Protein AF-W1XVL0-F1 (afdb_monomer_lite)

pLDDT: mean 95.47, std 4.71, range [58.91, 98.19]

Foldseek 3Di:
DDDDDVLVPDAPVVLVVVQVCVVVVVDPTDDDQDDPSNLVVLPPPPPCPCSVVCVVVSNVPDADPPDDDPDDDDDDDDD

Sequence (79 aa):
EFTGETIKNLSMEARMTICNMAIEAGAKYGLMQPDETTFDYVKGRPYATDFDSSMAWWKELYSDDDAYFDKVIELDLQI

Structure (mmCIF, N/CA/C/O backbone):
data_AF-W1XVL0-F1
#
_entry.id   AF-W1XVL0-F1
#
loop_
_atom_site.group_PDB
_atom_site.id
_atom_site.type_symbol
_atom_site.label_atom_id
_atom_site.label_alt_id
_atom_site.label_comp_id
_atom_site.label_asym_id
_atom_site.label_entity_id
_atom_site.label_seq_id
_atom_site.pdbx_PDB_ins_code
_atom_site.Cartn_x
_atom_site.Cartn_y
_atom_site.Cartn_z
_atom_site.occupancy
_atom_site.B_iso_or_equiv
_atom_site.auth_seq_id
_atom_site.auth_comp_id
_atom_site.auth_asym_id
_atom_site.auth_atom_id
_atom_site.pdbx_PDB_model_num
ATOM 1 N N . GLU A 1 1 ? 7.106 0.053 -7.349 1.00 96.00 1 GLU A N 1
ATOM 2 C CA . GLU A 1 1 ? 5.784 -0.445 -6.931 1.00 96.00 1 GLU A CA 1
ATOM 3 C C . GLU A 1 1 ? 5.808 -1.957 -6.935 1.00 96.00 1 GLU A C 1
ATOM 5 O O . GLU A 1 1 ? 6.444 -2.525 -7.816 1.00 96.00 1 GLU A O 1
ATOM 10 N N . PHE A 1 2 ? 5.194 -2.586 -5.937 1.00 96.88 2 PHE A N 1
ATOM 11 C CA . PHE A 1 2 ? 5.009 -4.032 -5.887 1.00 96.88 2 PHE A CA 1
ATOM 12 C C . PHE A 1 2 ? 3.515 -4.332 -6.032 1.00 96.88 2 PHE A C 1
ATOM 14 O O . PHE A 1 2 ? 2.700 -3.803 -5.277 1.00 96.88 2 PHE A O 1
ATOM 21 N N . THR A 1 3 ? 3.169 -5.177 -6.999 1.00 95.56 3 THR A N 1
ATOM 22 C CA . THR A 1 3 ? 1.789 -5.552 -7.325 1.00 95.56 3 THR A CA 1
ATOM 23 C C . THR A 1 3 ? 1.719 -7.030 -7.721 1.00 95.56 3 THR A C 1
ATOM 25 O O . THR A 1 3 ? 2.739 -7.719 -7.754 1.00 95.56 3 THR A O 1
ATOM 28 N N . GLY A 1 4 ? 0.515 -7.522 -7.998 1.00 94.12 4 GLY A N 1
ATOM 29 C CA . GLY A 1 4 ? 0.243 -8.905 -8.379 1.00 94.12 4 GLY A CA 1
ATOM 30 C C . GLY A 1 4 ? -0.456 -9.715 -7.288 1.00 94.12 4 GLY A C 1
ATOM 31 O O . GLY A 1 4 ? -0.612 -9.280 -6.146 1.00 94.12 4 GLY A O 1
ATOM 32 N N . GLU A 1 5 ? -0.906 -10.911 -7.663 1.00 94.19 5 GLU A N 1
ATOM 33 C CA . GLU A 1 5 ? -1.694 -11.795 -6.799 1.00 94.19 5 GLU A CA 1
ATOM 34 C C . GLU A 1 5 ? -0.940 -12.192 -5.526 1.00 94.19 5 GLU A C 1
ATOM 36 O O . GLU A 1 5 ? -1.498 -12.110 -4.432 1.00 94.19 5 GLU A O 1
ATOM 41 N N . THR A 1 6 ? 0.351 -12.519 -5.635 1.00 95.12 6 THR A N 1
ATOM 42 C CA . THR A 1 6 ? 1.154 -12.881 -4.462 1.00 95.12 6 THR A CA 1
ATOM 43 C C . THR A 1 6 ? 1.191 -11.756 -3.436 1.00 95.12 6 THR A C 1
ATOM 45 O O . THR A 1 6 ? 0.999 -12.026 -2.257 1.00 95.12 6 THR A O 1
ATOM 48 N N . ILE A 1 7 ? 1.351 -10.497 -3.866 1.00 95.50 7 ILE A N 1
ATOM 49 C CA . ILE A 1 7 ? 1.349 -9.330 -2.967 1.00 95.50 7 ILE A CA 1
ATOM 50 C C . ILE A 1 7 ? 0.003 -9.184 -2.248 1.00 95.50 7 ILE A C 1
ATOM 52 O O . ILE A 1 7 ? -0.012 -8.950 -1.038 1.00 95.50 7 ILE A O 1
ATOM 56 N N . LYS A 1 8 ? -1.118 -9.380 -2.956 1.00 94.56 8 LYS A N 1
ATOM 57 C CA . LYS A 1 8 ? -2.469 -9.330 -2.365 1.00 94.56 8 LYS A CA 1
ATOM 58 C C . LYS A 1 8 ? -2.665 -10.390 -1.278 1.00 94.56 8 LYS A C 1
ATOM 60 O O . LYS A 1 8 ? -3.327 -10.121 -0.282 1.00 94.56 8 LYS A O 1
ATOM 65 N N . ASN A 1 9 ? -2.029 -11.551 -1.424 1.00 95.12 9 ASN A N 1
ATOM 66 C CA . ASN A 1 9 ? -2.116 -12.654 -0.464 1.00 95.12 9 ASN A CA 1
ATOM 67 C C . ASN A 1 9 ? -1.168 -12.513 0.746 1.00 95.12 9 ASN A C 1
ATOM 69 O O . ASN A 1 9 ? -1.232 -13.323 1.670 1.00 95.12 9 ASN A O 1
ATOM 73 N N . LEU A 1 10 ? -0.289 -11.503 0.772 1.00 96.38 10 LEU A N 1
ATOM 74 C CA . LEU A 1 10 ? 0.600 -11.249 1.910 1.00 96.38 10 LEU A CA 1
ATOM 75 C C . LEU A 1 10 ? -0.108 -10.510 3.050 1.00 96.38 10 LEU A C 1
ATOM 77 O O . LEU A 1 10 ? -0.890 -9.587 2.812 1.00 96.38 10 LEU A O 1
ATOM 81 N N . SER A 1 11 ? 0.279 -10.834 4.290 1.00 98.00 11 SER A N 1
ATOM 82 C CA . SER A 1 11 ? -0.068 -10.033 5.471 1.00 98.00 11 SER A CA 1
ATOM 83 C C . SER A 1 11 ? 0.592 -8.651 5.427 1.00 98.00 11 SER A C 1
ATOM 85 O O . SER A 1 11 ? 1.600 -8.451 4.741 1.00 98.00 11 SER A O 1
ATOM 87 N N . MET A 1 12 ? 0.082 -7.697 6.212 1.00 97.81 12 MET A N 1
ATOM 88 C CA . MET A 1 12 ? 0.686 -6.363 6.288 1.00 97.81 12 MET A CA 1
ATOM 89 C C . MET A 1 12 ? 2.129 -6.376 6.792 1.00 97.81 12 MET A C 1
ATOM 9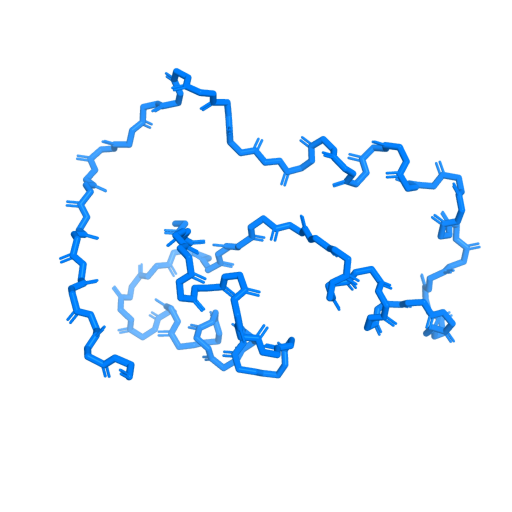1 O O . MET A 1 12 ? 2.947 -5.601 6.306 1.00 97.81 12 MET A O 1
ATOM 95 N N . GLU A 1 13 ? 2.477 -7.263 7.721 1.00 97.94 13 GLU A N 1
ATOM 96 C CA . GLU A 1 13 ? 3.845 -7.410 8.222 1.00 97.94 13 GLU A CA 1
ATOM 97 C C . GLU A 1 13 ? 4.797 -7.845 7.107 1.00 97.94 13 GLU A C 1
ATOM 99 O O . GLU A 1 13 ? 5.856 -7.243 6.941 1.00 97.94 13 GLU A O 1
ATOM 104 N N . ALA A 1 14 ? 4.399 -8.829 6.293 1.00 97.75 14 ALA A N 1
ATOM 105 C CA . ALA A 1 14 ? 5.205 -9.282 5.160 1.00 97.75 14 ALA A CA 1
ATOM 106 C C . ALA A 1 14 ? 5.385 -8.165 4.115 1.00 97.75 14 ALA A C 1
ATOM 108 O O . ALA A 1 14 ? 6.489 -7.955 3.607 1.00 97.75 14 ALA A O 1
ATOM 109 N N . ARG A 1 15 ? 4.323 -7.391 3.846 1.00 98.19 15 ARG A N 1
ATOM 110 C CA . ARG A 1 15 ? 4.387 -6.206 2.975 1.00 98.19 15 ARG A CA 1
ATOM 111 C C . ARG A 1 15 ? 5.357 -5.154 3.518 1.00 98.19 15 ARG A C 1
ATOM 113 O O . ARG A 1 15 ? 6.184 -4.637 2.768 1.00 98.19 15 ARG A O 1
ATOM 120 N N . MET A 1 16 ? 5.312 -4.873 4.823 1.00 97.56 16 MET A N 1
ATOM 121 C CA . MET A 1 16 ? 6.245 -3.953 5.481 1.00 97.56 16 MET A CA 1
ATOM 122 C C . MET A 1 16 ? 7.692 -4.439 5.400 1.00 97.56 16 MET A C 1
ATOM 124 O O . MET A 1 16 ? 8.573 -3.620 5.151 1.00 97.56 16 MET A O 1
ATOM 128 N N . THR A 1 17 ? 7.950 -5.741 5.560 1.00 97.75 17 THR A N 1
ATOM 129 C CA . THR A 1 17 ? 9.294 -6.316 5.393 1.00 97.75 17 THR A CA 1
ATOM 130 C C . THR A 1 17 ? 9.840 -6.060 3.990 1.00 97.75 17 THR A C 1
ATOM 132 O O . THR A 1 17 ? 10.961 -5.574 3.855 1.00 97.75 17 THR A O 1
ATOM 135 N N . ILE A 1 18 ? 9.044 -6.310 2.947 1.00 97.12 18 ILE A N 1
ATOM 136 C CA . ILE A 1 18 ? 9.457 -6.062 1.557 1.00 97.12 18 ILE A CA 1
ATOM 137 C C . ILE A 1 18 ? 9.720 -4.570 1.322 1.00 97.12 18 ILE A C 1
ATOM 139 O O . ILE A 1 18 ? 10.766 -4.203 0.791 1.00 97.12 18 ILE A O 1
ATOM 143 N N . CYS A 1 19 ? 8.798 -3.696 1.737 1.00 97.19 19 CYS A N 1
ATOM 144 C CA . CYS A 1 19 ? 8.961 -2.254 1.557 1.00 97.19 19 CYS A CA 1
ATOM 145 C C . CYS A 1 19 ? 10.152 -1.691 2.344 1.00 97.19 19 CYS A C 1
ATOM 147 O O . CYS A 1 19 ? 10.816 -0.781 1.850 1.00 97.19 19 CYS A O 1
ATOM 149 N N . ASN A 1 20 ? 10.445 -2.230 3.533 1.00 97.19 20 ASN A N 1
ATOM 150 C CA . ASN A 1 20 ? 11.617 -1.847 4.315 1.00 97.19 20 ASN A CA 1
ATOM 151 C C . ASN A 1 20 ? 12.913 -2.159 3.562 1.00 97.19 20 ASN A C 1
ATOM 153 O O . ASN A 1 20 ? 13.789 -1.305 3.541 1.00 97.19 20 ASN A O 1
ATOM 157 N N . MET A 1 21 ? 12.970 -3.313 2.888 1.00 96.88 21 MET A N 1
ATOM 158 C CA . MET A 1 21 ? 14.144 -3.759 2.134 1.00 96.88 21 MET A CA 1
ATOM 159 C C . MET A 1 21 ? 14.302 -3.117 0.741 1.00 96.88 21 MET A C 1
ATOM 161 O O . MET A 1 21 ? 15.241 -3.419 -0.001 1.00 96.88 21 MET A O 1
ATOM 165 N N . ALA A 1 22 ? 13.364 -2.262 0.322 1.00 96.56 22 ALA A N 1
ATOM 166 C CA . ALA A 1 22 ? 13.411 -1.653 -1.005 1.00 96.56 22 ALA A CA 1
ATOM 167 C C . ALA A 1 22 ? 14.598 -0.679 -1.153 1.00 96.56 22 ALA A C 1
ATOM 169 O O . ALA A 1 22 ? 15.152 -0.537 -2.247 1.00 96.56 22 ALA A O 1
ATOM 170 N N . ILE A 1 23 ? 15.012 -0.022 -0.062 1.00 96.44 23 ILE A N 1
ATOM 171 C CA . ILE A 1 23 ? 16.109 0.956 -0.075 1.00 96.44 23 ILE A CA 1
ATOM 172 C C . ILE A 1 23 ? 17.475 0.294 -0.290 1.00 96.44 23 ILE A C 1
ATOM 174 O O . ILE A 1 23 ? 18.346 0.880 -0.928 1.00 96.44 23 ILE A O 1
ATOM 178 N N . GLU A 1 24 ? 17.655 -0.950 0.147 1.00 96.62 24 GLU A N 1
ATOM 179 C CA . GLU A 1 24 ? 18.859 -1.758 -0.061 1.00 96.62 24 GLU A CA 1
ATOM 180 C C . GLU A 1 24 ? 19.079 -2.067 -1.548 1.00 96.62 24 GLU A C 1
ATOM 182 O O . GLU A 1 24 ? 20.218 -2.209 -1.991 1.00 96.62 24 GLU A O 1
ATOM 187 N N . ALA A 1 25 ? 18.002 -2.099 -2.337 1.00 91.88 25 ALA A N 1
ATOM 188 C CA . ALA A 1 25 ? 18.048 -2.180 -3.797 1.00 91.88 25 ALA A CA 1
ATOM 189 C C . ALA A 1 25 ? 18.165 -0.798 -4.480 1.00 91.88 25 ALA A C 1
ATOM 191 O O . ALA A 1 25 ? 18.077 -0.700 -5.704 1.00 91.88 25 ALA A O 1
ATOM 192 N N . GLY A 1 26 ? 18.352 0.276 -3.706 1.00 94.69 26 GLY A N 1
ATOM 193 C CA . GLY A 1 26 ? 18.487 1.650 -4.189 1.00 94.69 26 GLY A CA 1
ATOM 194 C C . GLY A 1 26 ? 17.166 2.351 -4.514 1.00 94.69 26 GLY A C 1
ATOM 195 O O . GLY A 1 26 ? 17.184 3.408 -5.148 1.00 94.69 26 GLY A O 1
ATOM 196 N N . ALA A 1 27 ? 16.015 1.798 -4.115 1.00 96.00 27 ALA A N 1
ATOM 197 C CA . ALA A 1 27 ? 14.727 2.438 -4.364 1.00 96.00 27 ALA A CA 1
ATOM 198 C C . ALA A 1 27 ? 14.529 3.666 -3.465 1.00 96.00 27 ALA A C 1
ATOM 200 O O . ALA A 1 27 ? 14.852 3.646 -2.281 1.00 96.00 27 ALA A O 1
ATOM 201 N N . LYS A 1 28 ? 13.910 4.728 -3.996 1.00 96.19 28 LYS A N 1
ATOM 202 C CA . LYS A 1 28 ? 13.524 5.901 -3.189 1.00 96.19 28 LYS A CA 1
ATOM 203 C C . LYS A 1 28 ? 12.440 5.564 -2.156 1.00 96.19 28 LYS A C 1
ATOM 205 O O . LYS A 1 28 ? 12.390 6.178 -1.095 1.00 96.19 28 LYS A O 1
ATOM 210 N N . TYR A 1 29 ? 11.560 4.627 -2.496 1.00 95.38 29 TYR A N 1
ATOM 211 C CA . TYR A 1 29 ? 10.466 4.137 -1.664 1.00 95.38 29 TYR A CA 1
ATOM 212 C C . TYR A 1 29 ? 9.995 2.767 -2.173 1.00 95.38 29 TYR A C 1
ATOM 214 O O . TYR A 1 29 ? 10.086 2.473 -3.367 1.00 95.38 29 TYR A O 1
ATOM 222 N N . GLY A 1 30 ? 9.464 1.944 -1.268 1.00 96.19 30 GLY A N 1
ATOM 223 C CA . GLY A 1 30 ? 8.646 0.776 -1.593 1.00 96.19 30 GLY A CA 1
ATOM 224 C C . GLY A 1 30 ? 7.171 1.120 -1.405 1.00 96.19 30 GLY A C 1
ATOM 225 O O . GLY A 1 30 ? 6.815 1.736 -0.403 1.00 96.19 30 GLY A O 1
ATOM 226 N N . LEU A 1 31 ? 6.323 0.757 -2.369 1.00 96.06 31 LEU A N 1
ATOM 227 C CA . LEU A 1 31 ? 4.886 1.031 -2.318 1.00 96.06 31 LEU A CA 1
ATOM 228 C C . LEU A 1 31 ? 4.087 -0.171 -2.824 1.00 96.06 31 LEU A C 1
ATOM 230 O O . LEU A 1 31 ? 4.525 -0.858 -3.750 1.00 96.06 31 LEU A O 1
ATOM 234 N N . MET A 1 32 ? 2.939 -0.398 -2.195 1.00 97.12 32 MET A N 1
ATOM 235 C CA . MET A 1 32 ? 1.946 -1.422 -2.517 1.00 97.12 32 MET A CA 1
ATOM 236 C C . MET A 1 32 ? 0.570 -0.774 -2.388 1.00 97.12 32 MET A C 1
ATOM 238 O O . MET A 1 32 ? 0.359 -0.005 -1.447 1.00 97.12 32 MET A O 1
ATOM 242 N N . GLN A 1 33 ? -0.343 -1.081 -3.309 1.00 95.69 33 GLN A N 1
ATOM 243 C CA . GLN A 1 33 ? -1.721 -0.597 -3.224 1.00 95.69 33 GLN A CA 1
ATOM 244 C C . GLN A 1 33 ? -2.368 -1.036 -1.896 1.00 95.69 33 GLN A C 1
ATOM 246 O O . GLN A 1 33 ? -2.164 -2.179 -1.466 1.00 95.69 33 GLN A O 1
ATOM 251 N N . PRO A 1 34 ? -3.146 -0.165 -1.236 1.00 96.94 34 PRO A N 1
ATOM 252 C CA . PRO A 1 34 ? -3.922 -0.567 -0.086 1.00 96.94 34 PRO A CA 1
ATOM 253 C C . PRO A 1 34 ? -5.118 -1.420 -0.525 1.00 96.94 34 PRO A C 1
ATOM 255 O O . PRO A 1 34 ? -5.673 -1.276 -1.614 1.00 96.94 34 PRO A O 1
ATOM 258 N N . ASP A 1 35 ? -5.516 -2.321 0.355 1.00 96.94 35 ASP A N 1
ATOM 259 C CA . ASP A 1 35 ? -6.660 -3.216 0.215 1.00 96.94 35 ASP A CA 1
ATOM 260 C C . ASP A 1 35 ? -7.271 -3.490 1.595 1.00 96.94 35 ASP A C 1
ATOM 262 O O . ASP A 1 35 ? -6.842 -2.916 2.597 1.00 96.94 35 ASP A O 1
ATOM 266 N N . GLU A 1 36 ? -8.249 -4.391 1.672 1.00 97.50 36 GLU A N 1
ATOM 267 C CA . GLU A 1 36 ? -8.922 -4.719 2.935 1.00 97.50 36 GLU A CA 1
ATOM 268 C C . GLU A 1 36 ? -7.940 -5.201 4.020 1.00 97.50 36 GLU A C 1
ATOM 270 O O . GLU A 1 36 ? -8.073 -4.811 5.174 1.00 97.50 36 GLU A O 1
ATOM 275 N N . THR A 1 37 ? -6.871 -5.927 3.660 1.00 97.81 37 THR A N 1
ATOM 276 C CA . THR A 1 37 ? -5.814 -6.316 4.618 1.00 97.81 37 THR A CA 1
ATOM 277 C C . THR A 1 37 ? -5.090 -5.093 5.187 1.00 97.81 37 THR A C 1
ATOM 279 O O . THR A 1 37 ? -4.775 -5.034 6.378 1.00 97.81 37 THR A O 1
ATOM 282 N N . THR A 1 38 ? -4.867 -4.081 4.352 1.00 97.75 38 THR A N 1
ATOM 283 C CA . THR A 1 38 ? -4.285 -2.800 4.766 1.00 97.75 38 THR A CA 1
ATOM 284 C C . THR A 1 38 ? -5.242 -2.012 5.661 1.00 97.75 38 THR A C 1
ATOM 286 O O . THR A 1 38 ? -4.833 -1.494 6.702 1.00 97.75 38 THR A O 1
ATOM 289 N N . PHE A 1 39 ? -6.520 -1.938 5.289 1.00 97.56 39 PHE A N 1
ATOM 290 C CA . PHE A 1 39 ? -7.534 -1.203 6.043 1.00 97.56 39 PHE A CA 1
ATOM 291 C C . PHE A 1 39 ? -7.792 -1.835 7.410 1.00 97.56 39 PHE A C 1
ATOM 293 O O . PHE A 1 39 ? -7.771 -1.127 8.417 1.00 97.56 39 PHE A O 1
ATOM 300 N N . ASP A 1 40 ? -7.931 -3.157 7.474 1.00 97.44 40 ASP A N 1
ATOM 301 C CA . ASP A 1 40 ? -8.101 -3.896 8.725 1.00 97.44 40 ASP A CA 1
ATOM 302 C C . ASP A 1 40 ? -6.907 -3.709 9.662 1.00 97.44 40 ASP A C 1
ATOM 304 O O . ASP A 1 40 ? -7.080 -3.508 10.865 1.00 97.44 40 ASP A O 1
ATOM 308 N N . TYR A 1 41 ? -5.690 -3.696 9.115 1.00 96.94 41 TYR A N 1
ATOM 309 C CA . TYR A 1 41 ? -4.484 -3.452 9.900 1.00 96.94 41 TYR A CA 1
ATOM 310 C C . TYR A 1 41 ? -4.435 -2.039 10.494 1.00 96.94 41 TYR A C 1
ATOM 312 O O . TYR A 1 41 ? -3.937 -1.859 11.609 1.00 96.94 41 TYR A O 1
ATOM 320 N N . VAL A 1 42 ? -4.907 -1.026 9.760 1.00 96.81 42 VAL A N 1
ATOM 321 C CA . VAL A 1 42 ? -4.897 0.383 10.194 1.00 96.81 42 VAL A CA 1
ATOM 322 C C . VAL A 1 42 ? -6.045 0.697 11.160 1.00 96.81 42 VAL A C 1
ATOM 324 O O . VAL A 1 42 ? -5.892 1.559 12.032 1.00 96.81 42 VAL A O 1
ATOM 327 N N . LYS A 1 43 ? -7.181 0.003 11.043 1.00 96.81 43 LYS A N 1
ATOM 328 C CA . LYS A 1 43 ? -8.397 0.264 11.819 1.00 96.81 43 LYS A CA 1
ATOM 329 C C . LYS A 1 43 ? -8.139 0.237 13.328 1.00 96.81 43 LYS A C 1
ATOM 331 O O . LYS A 1 43 ? -7.574 -0.707 13.871 1.00 96.81 43 LYS A O 1
ATOM 336 N N . GLY A 1 44 ? -8.576 1.288 14.025 1.00 95.25 44 GLY A N 1
ATOM 337 C CA . GLY A 1 44 ? -8.459 1.395 15.484 1.00 95.25 44 GLY A CA 1
ATOM 338 C C . GLY A 1 44 ? -7.049 1.699 16.010 1.00 95.25 44 GLY A C 1
ATOM 339 O O . GLY A 1 44 ? -6.858 1.741 17.226 1.00 95.25 44 GLY A O 1
ATOM 340 N N . ARG A 1 45 ? -6.056 1.939 15.140 1.00 96.12 45 ARG A N 1
ATOM 341 C CA . ARG A 1 45 ? -4.730 2.401 15.576 1.00 96.12 45 ARG A CA 1
ATOM 342 C C . ARG A 1 45 ? -4.786 3.840 16.107 1.00 96.12 45 ARG A C 1
ATOM 344 O O . ARG A 1 45 ? -5.595 4.625 15.616 1.00 96.12 45 ARG A O 1
ATOM 351 N N . PRO A 1 46 ? -3.882 4.235 17.030 1.00 96.12 46 PRO A N 1
ATOM 352 C CA . PRO A 1 46 ? -3.937 5.539 17.709 1.00 96.12 46 PRO A CA 1
ATOM 353 C C . PRO A 1 46 ? -4.012 6.779 16.804 1.00 96.12 46 PRO A C 1
ATOM 355 O O . PRO A 1 46 ? -4.503 7.813 17.243 1.00 96.12 46 PRO A O 1
ATOM 358 N N . TYR A 1 47 ? -3.532 6.686 15.560 1.00 93.69 47 TYR A N 1
ATOM 359 C CA . TYR A 1 47 ? -3.490 7.797 14.600 1.00 93.69 47 TYR A CA 1
ATOM 360 C C . TYR A 1 47 ? -4.483 7.658 13.438 1.00 93.69 47 TYR A C 1
ATOM 362 O O . TYR A 1 47 ? -4.489 8.487 12.535 1.00 93.69 47 TYR A O 1
ATOM 370 N N . ALA A 1 48 ? -5.334 6.632 13.448 1.00 94.88 48 ALA A N 1
ATOM 371 C CA . ALA A 1 48 ? -6.385 6.439 12.453 1.00 94.88 48 ALA A CA 1
ATOM 372 C C . ALA A 1 48 ? -7.673 7.184 12.863 1.00 94.88 48 ALA A C 1
ATOM 374 O O . ALA A 1 48 ? -8.739 6.582 12.962 1.00 94.88 48 ALA A O 1
ATOM 375 N N . THR A 1 49 ? -7.567 8.485 13.162 1.00 93.75 49 THR A N 1
ATOM 376 C CA . THR A 1 49 ? -8.669 9.303 13.711 1.00 93.75 49 THR A CA 1
ATOM 377 C C . THR A 1 49 ? -9.806 9.534 12.721 1.00 93.75 49 THR A C 1
ATOM 379 O O . THR A 1 49 ? -10.962 9.601 13.125 1.00 93.75 49 THR A O 1
ATOM 382 N N . ASP A 1 50 ? -9.480 9.591 11.430 1.00 95.25 50 ASP A N 1
ATOM 383 C CA . ASP A 1 50 ? -10.399 9.898 10.328 1.00 95.25 50 ASP A CA 1
ATOM 384 C C . ASP A 1 50 ? -10.608 8.681 9.412 1.00 95.25 50 ASP A C 1
ATOM 386 O O . ASP A 1 50 ? -10.738 8.811 8.197 1.00 95.25 50 ASP A O 1
ATOM 390 N N . PHE A 1 51 ? -10.576 7.472 9.983 1.00 96.12 51 PHE A N 1
ATOM 391 C CA . PHE A 1 51 ? -10.593 6.215 9.226 1.00 96.12 51 PHE A CA 1
ATOM 392 C C . PHE A 1 51 ? -11.797 6.107 8.278 1.00 96.12 51 PHE A C 1
ATOM 394 O O . PHE A 1 51 ? -11.625 5.905 7.077 1.00 96.12 51 PHE A O 1
ATOM 401 N N . ASP A 1 52 ? -13.014 6.280 8.802 1.00 96.19 52 ASP A N 1
ATOM 402 C CA . ASP A 1 52 ? -14.241 6.103 8.017 1.00 96.19 52 ASP A CA 1
ATOM 403 C C . ASP A 1 52 ? -14.403 7.192 6.945 1.00 96.19 52 ASP A C 1
ATOM 405 O O . ASP A 1 52 ? -14.821 6.903 5.824 1.00 96.19 52 ASP A O 1
ATOM 409 N N . SER A 1 53 ? -14.035 8.439 7.258 1.00 96.88 53 SER A N 1
ATOM 410 C CA . SER A 1 53 ? -14.101 9.562 6.314 1.00 96.88 53 SER A CA 1
ATOM 411 C C . SER A 1 53 ? -13.015 9.496 5.236 1.00 96.88 53 SER A C 1
ATOM 413 O O . SER A 1 53 ? -13.245 9.952 4.118 1.00 96.88 53 SER A O 1
ATOM 415 N N . SER A 1 54 ? -11.859 8.895 5.533 1.00 96.62 54 SER A N 1
ATOM 416 C CA . SER A 1 54 ? -10.744 8.745 4.585 1.00 96.62 54 SER A CA 1
ATOM 417 C C . SER A 1 54 ? -10.887 7.533 3.664 1.00 96.62 54 SER A C 1
ATOM 419 O O . SER A 1 54 ? -10.216 7.467 2.636 1.00 96.62 54 SER A O 1
ATOM 421 N N . MET A 1 55 ? -11.767 6.585 4.001 1.00 96.88 55 MET A N 1
ATOM 422 C CA . MET A 1 55 ? -11.883 5.293 3.320 1.00 96.88 55 MET A CA 1
ATOM 423 C C . MET A 1 55 ? -12.119 5.416 1.811 1.00 96.88 55 MET A C 1
ATOM 425 O O . MET A 1 55 ? -11.518 4.677 1.036 1.00 96.88 55 MET A O 1
ATOM 429 N N . ALA A 1 56 ? -12.980 6.349 1.388 1.00 97.00 56 ALA A N 1
ATOM 430 C CA . ALA A 1 56 ? -13.270 6.565 -0.030 1.00 97.00 56 ALA A CA 1
ATOM 431 C C . ALA A 1 56 ? -12.004 6.955 -0.805 1.00 97.00 56 ALA A C 1
ATOM 433 O O . ALA A 1 56 ? -11.703 6.349 -1.825 1.00 97.00 56 ALA A O 1
ATOM 434 N N . TRP A 1 57 ? -11.227 7.894 -0.264 1.00 97.00 57 TRP A N 1
ATOM 435 C CA . TRP A 1 57 ? -9.978 8.342 -0.872 1.00 97.00 57 TRP A CA 1
ATOM 436 C C . TRP A 1 57 ? -8.887 7.269 -0.819 1.00 97.00 57 TRP A C 1
ATOM 438 O O . TRP A 1 57 ? -8.185 7.049 -1.799 1.00 97.00 57 TRP A O 1
ATOM 448 N N . TRP A 1 58 ? -8.752 6.546 0.295 1.00 96.81 58 TRP A N 1
ATOM 449 C CA . TRP A 1 58 ? -7.756 5.477 0.396 1.00 96.81 58 TRP A CA 1
ATOM 450 C C . TRP A 1 58 ? -7.980 4.354 -0.617 1.00 96.81 58 TRP A C 1
ATOM 452 O O . TRP A 1 58 ? -7.009 3.777 -1.101 1.00 96.81 58 TRP A O 1
ATOM 462 N N . LYS A 1 59 ? -9.238 4.069 -0.974 1.00 96.75 59 LYS A N 1
ATOM 463 C CA . LYS A 1 59 ? -9.590 3.099 -2.022 1.00 96.75 59 LYS A CA 1
ATOM 464 C C . LYS A 1 59 ? -9.200 3.547 -3.430 1.00 96.75 59 LYS A C 1
ATOM 466 O O . LYS A 1 59 ? -9.185 2.710 -4.324 1.00 96.75 59 LYS A O 1
ATOM 471 N N . GLU A 1 60 ? -8.855 4.817 -3.618 1.00 96.69 60 GLU A N 1
ATOM 472 C CA . GLU A 1 60 ? -8.359 5.377 -4.880 1.00 96.69 60 GLU A CA 1
ATOM 473 C C . GLU A 1 60 ? -6.823 5.414 -4.951 1.00 96.69 60 GLU A C 1
ATOM 475 O O . GLU A 1 60 ? -6.265 5.816 -5.964 1.00 96.69 60 GLU A O 1
ATOM 480 N N . LEU A 1 61 ? -6.106 4.990 -3.901 1.00 96.25 61 LEU A N 1
ATOM 481 C CA . LEU A 1 61 ? -4.638 5.018 -3.858 1.00 96.25 61 LEU A CA 1
ATOM 482 C C . LEU A 1 61 ? -4.006 3.820 -4.586 1.00 96.25 61 LEU A C 1
ATOM 484 O O . LEU A 1 61 ? -3.274 3.030 -3.990 1.00 96.25 61 LEU A O 1
ATOM 488 N N . TYR A 1 62 ? -4.275 3.685 -5.879 1.00 95.00 62 TYR A N 1
ATOM 489 C CA . TYR A 1 62 ? -3.658 2.692 -6.754 1.00 95.00 62 TYR A CA 1
ATOM 490 C C . TYR A 1 62 ? -3.231 3.341 -8.073 1.00 95.00 62 TYR A C 1
ATOM 492 O O . TYR A 1 62 ? -3.683 4.431 -8.414 1.00 95.00 62 TYR A O 1
ATOM 500 N N . SER A 1 63 ? -2.307 2.698 -8.780 1.00 95.81 63 SER A N 1
ATOM 501 C CA . SER A 1 63 ? -1.864 3.155 -10.097 1.00 95.81 63 SER A CA 1
ATOM 502 C C . SER A 1 63 ? -2.955 2.913 -11.143 1.00 95.81 63 SER A C 1
ATOM 504 O O . SER A 1 63 ? -3.569 1.847 -11.140 1.00 95.81 63 SER A O 1
ATOM 506 N N . ASP A 1 64 ? -3.176 3.882 -12.033 1.00 95.75 64 ASP A N 1
ATOM 507 C CA . ASP A 1 64 ? -4.153 3.779 -13.124 1.00 95.75 64 ASP A CA 1
ATOM 508 C C . ASP A 1 64 ? -3.832 2.609 -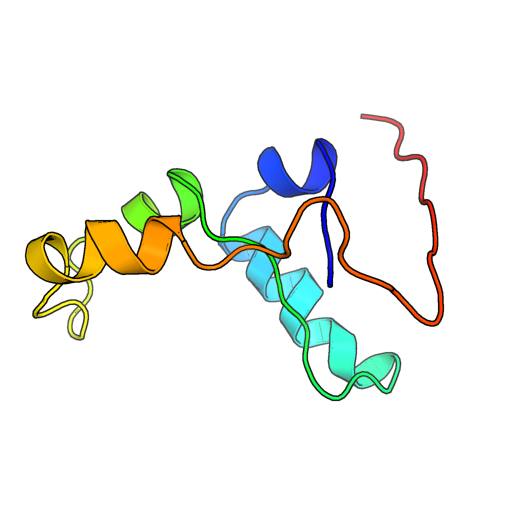14.077 1.00 95.75 64 ASP A C 1
ATOM 510 O O . ASP A 1 64 ? -2.674 2.211 -14.234 1.00 95.75 64 ASP A O 1
ATOM 514 N N . ASP A 1 65 ? -4.847 2.079 -14.766 1.00 93.38 65 ASP A N 1
ATOM 515 C CA . ASP A 1 65 ? -4.688 0.955 -15.707 1.00 93.38 65 ASP A CA 1
ATOM 516 C C . ASP A 1 65 ? -3.747 1.279 -16.886 1.00 93.38 65 ASP A C 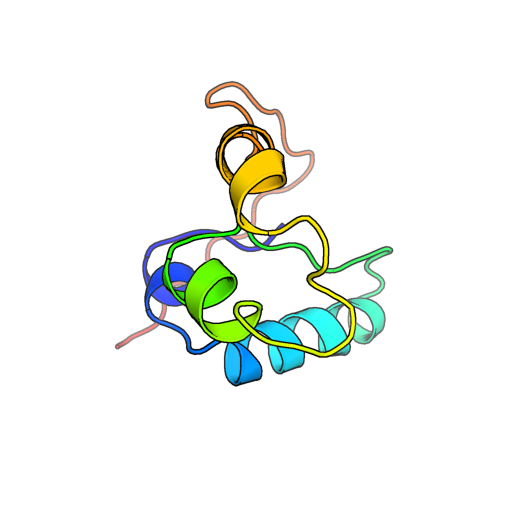1
ATOM 518 O O . ASP A 1 65 ? -3.168 0.376 -17.494 1.00 93.38 65 ASP A O 1
ATOM 522 N N . ASP A 1 66 ? -3.592 2.562 -17.223 1.00 95.12 66 ASP A N 1
ATOM 523 C CA . ASP A 1 66 ? -2.697 3.070 -18.264 1.00 95.12 66 ASP A CA 1
ATOM 524 C C . ASP A 1 66 ? -1.392 3.672 -17.708 1.00 95.12 66 ASP A C 1
ATOM 526 O O . ASP A 1 66 ? -0.640 4.322 -18.443 1.00 95.12 66 ASP A O 1
ATOM 530 N N . ALA A 1 67 ? -1.082 3.425 -16.429 1.00 96.19 67 ALA A N 1
ATOM 531 C CA . ALA A 1 67 ? 0.151 3.882 -15.808 1.00 96.19 67 ALA A CA 1
ATOM 532 C C . ALA A 1 67 ? 1.390 3.336 -16.539 1.00 96.19 67 ALA A C 1
ATOM 534 O O . ALA A 1 67 ? 1.547 2.138 -16.789 1.00 96.19 67 ALA A O 1
ATOM 535 N N . TYR A 1 68 ? 2.319 4.239 -16.851 1.00 96.94 68 TYR A N 1
ATOM 536 C CA . TYR A 1 68 ? 3.588 3.898 -17.480 1.00 96.94 68 TYR A CA 1
ATOM 537 C C . TYR A 1 68 ? 4.678 3.654 -16.430 1.00 96.94 68 TYR A C 1
ATOM 539 O O . TYR A 1 68 ? 4.941 4.504 -15.577 1.00 96.94 68 TYR A O 1
ATOM 547 N N . PHE A 1 69 ? 5.369 2.518 -16.549 1.00 96.56 69 PHE A N 1
ATOM 548 C CA . PHE A 1 69 ? 6.516 2.160 -15.719 1.00 96.56 69 PHE A CA 1
ATOM 549 C C . PHE A 1 69 ? 7.788 2.109 -16.570 1.00 96.56 69 PHE A C 1
ATOM 551 O O . PHE A 1 69 ? 7.863 1.331 -17.520 1.00 96.56 69 PHE A O 1
ATOM 558 N N . ASP A 1 70 ? 8.825 2.865 -16.188 1.00 97.38 70 ASP A N 1
ATOM 559 C CA . ASP A 1 70 ? 10.125 2.865 -16.887 1.00 97.38 70 ASP A CA 1
ATOM 560 C C . ASP A 1 70 ? 10.766 1.470 -16.967 1.00 97.38 70 ASP A C 1
ATOM 562 O O . ASP A 1 70 ? 11.520 1.161 -17.891 1.00 97.38 70 ASP A O 1
ATOM 566 N N . LYS A 1 71 ? 10.492 0.622 -15.969 1.00 96.25 71 LYS A N 1
ATOM 567 C CA . LYS A 1 71 ? 10.943 -0.765 -15.920 1.00 96.25 71 LYS A CA 1
ATOM 568 C C . LYS A 1 71 ? 9.927 -1.630 -15.187 1.00 96.25 71 LYS A C 1
ATOM 570 O O . LYS A 1 71 ? 9.552 -1.323 -14.059 1.00 96.25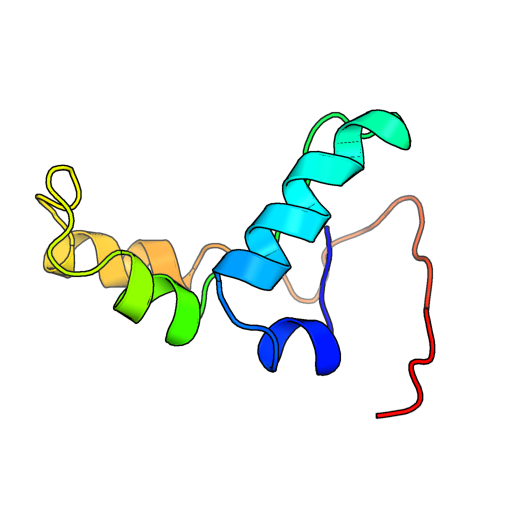 71 LYS A O 1
ATOM 575 N N . VAL A 1 72 ? 9.582 -2.758 -15.800 1.00 96.69 72 VAL A N 1
ATOM 576 C CA . VAL A 1 72 ? 8.772 -3.819 -15.194 1.00 96.69 72 VAL A CA 1
ATOM 577 C C . VAL A 1 72 ? 9.662 -5.040 -14.973 1.00 96.69 72 VAL A C 1
ATOM 579 O O . VAL A 1 72 ? 10.443 -5.414 -15.850 1.00 96.69 72 VAL A O 1
ATOM 582 N N . ILE A 1 73 ? 9.595 -5.625 -13.777 1.00 96.25 73 ILE A N 1
ATOM 583 C CA . ILE A 1 73 ? 10.287 -6.870 -13.426 1.00 96.25 73 ILE A CA 1
ATOM 584 C C . ILE A 1 73 ? 9.216 -7.860 -12.986 1.00 96.25 73 ILE A C 1
ATOM 586 O O . ILE A 1 73 ? 8.552 -7.636 -11.976 1.00 96.25 73 ILE A O 1
ATOM 590 N N . GLU A 1 74 ? 9.066 -8.943 -13.739 1.00 96.62 74 GLU A N 1
ATOM 591 C CA . GLU A 1 74 ? 8.143 -10.027 -13.415 1.00 96.62 74 GLU A CA 1
ATOM 592 C C . GLU A 1 74 ? 8.874 -11.108 -12.616 1.00 96.62 74 GLU A C 1
ATOM 594 O O . GLU A 1 74 ? 9.976 -11.527 -12.978 1.00 96.62 74 GLU A O 1
ATOM 599 N N . LEU A 1 75 ? 8.268 -11.540 -11.511 1.00 94.81 75 LEU A N 1
ATOM 600 C CA . LEU A 1 75 ? 8.782 -12.599 -10.650 1.00 94.81 75 LEU A CA 1
ATOM 601 C C . LEU A 1 75 ? 7.715 -13.685 -10.531 1.00 94.81 75 LEU A C 1
ATOM 603 O O . LEU A 1 75 ? 6.634 -13.429 -10.003 1.00 94.81 75 LEU A O 1
ATOM 607 N N . ASP A 1 76 ? 8.038 -14.885 -11.005 1.00 94.06 76 ASP A N 1
ATOM 608 C CA . ASP A 1 76 ? 7.205 -16.069 -10.811 1.00 94.06 76 ASP A CA 1
ATOM 609 C C . ASP A 1 76 ? 7.568 -16.724 -9.475 1.00 94.06 76 ASP A C 1
ATOM 611 O O . ASP A 1 76 ? 8.718 -17.107 -9.235 1.00 94.06 76 ASP A O 1
ATOM 615 N N . LEU A 1 77 ? 6.584 -16.796 -8.584 1.00 89.50 77 LEU A N 1
ATOM 616 C CA . LEU A 1 77 ? 6.718 -17.393 -7.268 1.00 89.50 77 LEU A CA 1
ATOM 617 C C . LEU A 1 77 ? 5.890 -18.669 -7.258 1.00 89.50 77 LEU A C 1
ATOM 619 O O . LEU A 1 77 ? 4.675 -18.632 -7.430 1.00 89.50 77 LEU A O 1
ATOM 623 N N . GLN A 1 78 ? 6.550 -19.795 -7.011 1.00 80.50 78 GLN A N 1
ATOM 624 C CA . GLN A 1 78 ? 5.854 -21.046 -6.750 1.00 80.50 78 GLN A CA 1
ATOM 625 C C . GLN A 1 78 ? 5.234 -20.944 -5.354 1.00 80.50 78 GLN A C 1
ATOM 627 O O . GLN A 1 78 ? 5.961 -20.923 -4.358 1.00 80.50 78 GLN A O 1
ATOM 632 N N . ILE A 1 79 ? 3.910 -20.795 -5.310 1.00 58.91 79 ILE A N 1
ATOM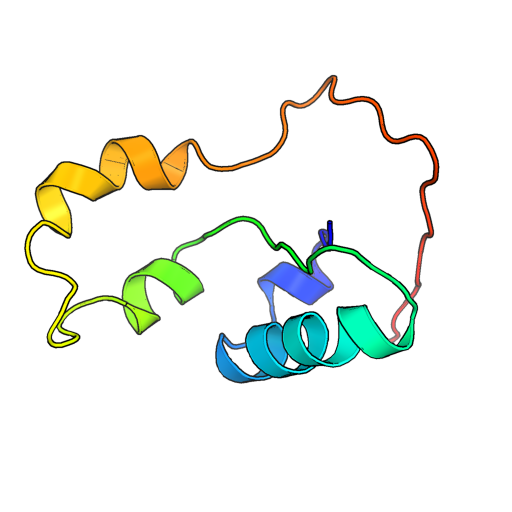 633 C CA . ILE A 1 79 ? 3.104 -20.792 -4.081 1.00 58.91 79 ILE A CA 1
ATOM 634 C C . ILE A 1 79 ? 2.705 -22.230 -3.748 1.00 58.91 79 ILE A C 1
ATOM 636 O O . ILE A 1 79 ? 2.287 -22.951 -4.684 1.00 58.91 79 ILE A O 1
#

InterPro domains:
  IPR001030 Aconitase/3-isopropylmalate dehydratase large subunit, alpha/beta/alpha domain [PF00330] (1-78)
  IPR015931 Aconitase/3-isopropylmalate dehydratase large subunit, alpha/beta/alpha, subdomain 1/3 [G3DSA:3.30.499.10] (1-79)
  IPR036008 Aconitase, iron-sulfur domain [SSF53732] (1-77)
  IPR050067 Isopropylmalate dehydratase and related enzymes [PTHR43822] (1-78)

Secondary structure (DSSP, 8-state):
---SHHHHTS-HH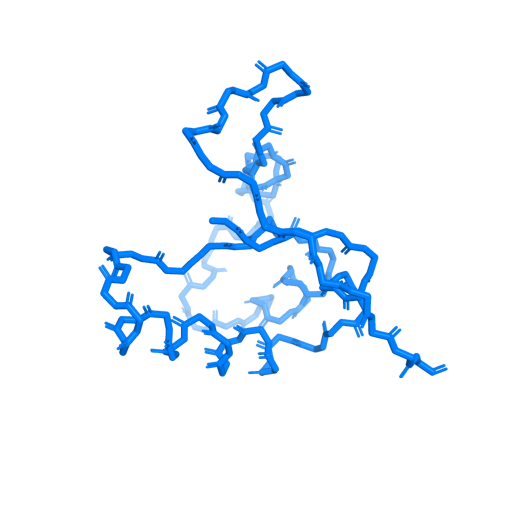HHHHHHHTTGGGT-S-------HHHHHHHTT-TT-TTHHHHHHHHTT-S--TT---S---------

Radius of gyration: 14.04 Å; chains: 1; bounding box: 33×31×36 Å

Organism: NCBI:txid408170